Protein AF-A0A1H4FCH8-F1 (afdb_monomer_lite)

pLDDT: mean 90.97, std 12.58, range [40.72, 98.69]

Sequence (93 aa):
MALYRKIWGAHTGLRASMLQDLEKGRDTEINYINGLICQKGRERDVATPFNDKLVELVTEAQKRRGVNNSGYLSRFDALLKIHAPDLPGQVAW

Secondary structure (DSSP, 8-state):
-HHHHHHHGGGGGPPPHHHHHHHTTPPPSHHHHHHHHHHHHHTTT---HHHHHHHHHHHHHHHHTS---GGGGGGGHHHHHHHSTTSPTT---

Radius of gyration: 15.7 Å; chains: 1; bounding box: 34×37×33 Å

Organism: NCBI:txid83784

Structure (mmCIF, N/CA/C/O backbone):
data_AF-A0A1H4FCH8-F1
#
_entry.id   AF-A0A1H4FCH8-F1
#
loop_
_atom_site.group_PDB
_atom_site.id
_atom_site.type_symbol
_atom_site.label_atom_id
_atom_site.label_alt_id
_atom_site.label_comp_id
_atom_site.label_asym_id
_atom_site.label_entity_id
_atom_site.label_seq_id
_atom_site.pdbx_PDB_ins_code
_atom_site.Cartn_x
_atom_site.Cartn_y
_atom_site.Cartn_z
_atom_site.occupancy
_atom_site.B_iso_or_equiv
_atom_site.auth_seq_id
_atom_site.auth_comp_id
_atom_site.auth_asym_id
_atom_site.auth_atom_id
_atom_site.pdbx_PDB_model_num
ATOM 1 N N . MET A 1 1 ? 8.106 25.003 -9.948 1.00 72.19 1 MET A N 1
ATOM 2 C CA . MET A 1 1 ? 8.077 24.507 -8.548 1.00 72.19 1 MET A CA 1
ATOM 3 C C . MET A 1 1 ? 7.182 25.303 -7.594 1.00 72.19 1 MET A C 1
ATOM 5 O O . MET A 1 1 ? 6.515 24.676 -6.783 1.00 72.19 1 MET A O 1
ATOM 9 N N . ALA A 1 2 ? 7.095 26.640 -7.672 1.00 83.44 2 ALA A N 1
ATOM 10 C CA . ALA A 1 2 ? 6.235 27.427 -6.768 1.00 83.44 2 ALA A CA 1
ATOM 11 C C . ALA A 1 2 ? 4.736 27.055 -6.840 1.00 83.44 2 ALA A C 1
ATOM 13 O O . ALA A 1 2 ? 4.098 26.890 -5.806 1.00 83.44 2 ALA A O 1
ATOM 14 N N . LEU A 1 3 ? 4.198 26.842 -8.049 1.00 87.19 3 LEU A N 1
ATOM 15 C CA . LEU A 1 3 ? 2.809 26.406 -8.242 1.00 87.19 3 LEU A CA 1
ATOM 16 C C . LEU A 1 3 ? 2.542 25.008 -7.657 1.00 87.19 3 LEU A C 1
ATOM 18 O O . LEU A 1 3 ? 1.550 24.82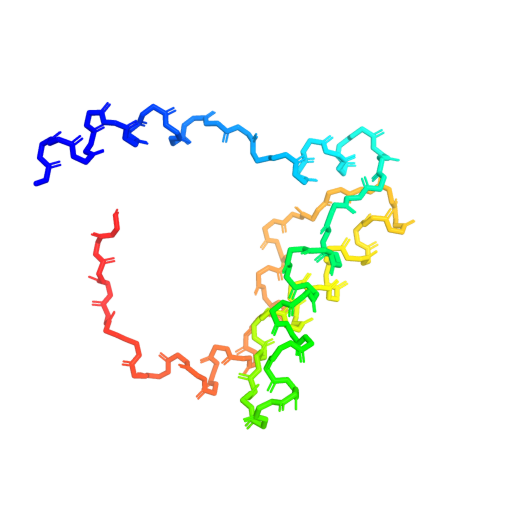1 -6.965 1.00 87.19 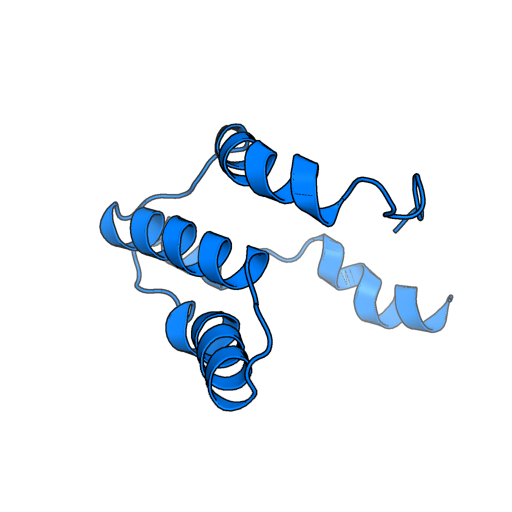3 LEU A O 1
ATOM 22 N N . TYR A 1 4 ? 3.455 24.053 -7.875 1.00 86.00 4 TYR A N 1
ATOM 23 C CA . TYR A 1 4 ? 3.356 22.700 -7.314 1.00 86.00 4 TYR A CA 1
ATOM 24 C C . TYR A 1 4 ? 3.288 22.740 -5.786 1.00 86.00 4 TYR A C 1
ATOM 26 O O . TYR A 1 4 ? 2.366 22.184 -5.207 1.00 86.00 4 TYR A O 1
ATOM 34 N N . ARG A 1 5 ? 4.197 23.477 -5.132 1.00 85.44 5 ARG A N 1
ATOM 35 C CA . ARG A 1 5 ? 4.165 23.647 -3.671 1.00 85.44 5 ARG A CA 1
ATOM 36 C C . ARG A 1 5 ? 2.901 24.353 -3.185 1.00 85.44 5 ARG A C 1
ATOM 38 O O . ARG A 1 5 ? 2.386 23.991 -2.138 1.00 85.44 5 ARG A O 1
ATOM 45 N N . LYS A 1 6 ? 2.375 25.324 -3.937 1.00 87.75 6 LYS A N 1
ATOM 46 C CA . LYS A 1 6 ? 1.119 26.003 -3.586 1.00 87.75 6 LYS A CA 1
ATOM 47 C C . LYS A 1 6 ? -0.083 25.052 -3.614 1.00 87.75 6 LYS A C 1
ATOM 49 O O . LYS A 1 6 ? -0.930 25.138 -2.737 1.00 87.75 6 LYS A O 1
ATOM 54 N N . ILE A 1 7 ? -0.155 24.165 -4.607 1.00 87.69 7 ILE A N 1
ATOM 55 C CA . ILE A 1 7 ? -1.279 23.229 -4.778 1.00 87.69 7 ILE A CA 1
ATOM 56 C C . ILE A 1 7 ? -1.120 22.007 -3.863 1.00 87.69 7 ILE A C 1
ATOM 58 O O . ILE A 1 7 ? -2.032 21.645 -3.125 1.00 87.69 7 ILE A O 1
ATOM 62 N N . TRP A 1 8 ? 0.057 21.384 -3.873 1.00 86.38 8 TRP A N 1
ATOM 63 C CA . TRP A 1 8 ? 0.310 20.110 -3.203 1.00 86.38 8 TRP A CA 1
ATOM 64 C C . TRP A 1 8 ? 0.915 20.249 -1.806 1.00 86.38 8 TRP A C 1
ATOM 66 O O . TRP A 1 8 ? 0.841 19.311 -1.024 1.00 86.38 8 TRP A O 1
ATOM 76 N N . GLY A 1 9 ? 1.452 21.413 -1.430 1.00 86.69 9 GLY A N 1
ATOM 77 C CA . GLY A 1 9 ? 2.104 21.607 -0.128 1.00 86.69 9 GLY A CA 1
ATOM 78 C C . GLY A 1 9 ? 1.171 21.382 1.063 1.00 86.69 9 GLY A C 1
ATOM 79 O O . GLY A 1 9 ? 1.584 20.799 2.062 1.00 86.69 9 GLY A O 1
ATOM 80 N N . ALA A 1 10 ? -0.109 21.738 0.927 1.00 83.94 10 ALA A N 1
ATOM 81 C CA . ALA A 1 10 ? -1.123 21.473 1.950 1.00 83.94 10 ALA A CA 1
ATOM 82 C C . ALA A 1 10 ? -1.371 19.969 2.181 1.00 83.94 10 ALA A C 1
ATOM 84 O O . ALA A 1 10 ? -1.841 19.581 3.247 1.00 83.94 10 ALA A O 1
ATOM 85 N N . HIS A 1 11 ? -1.019 19.112 1.215 1.00 85.88 11 HIS A N 1
ATOM 86 C CA . HIS A 1 11 ? -1.239 17.670 1.303 1.00 85.88 11 HIS A CA 1
ATOM 87 C C . HIS A 1 11 ? -0.209 16.964 2.195 1.00 85.88 11 HIS A C 1
ATOM 89 O O . HIS A 1 11 ? -0.440 15.832 2.607 1.00 85.88 11 HIS A O 1
ATOM 95 N N . THR A 1 12 ? 0.895 17.632 2.547 1.00 83.19 12 THR A N 1
ATOM 96 C CA . THR A 1 12 ? 1.946 17.068 3.414 1.00 83.19 12 THR A CA 1
ATOM 97 C C . THR A 1 12 ? 1.453 16.757 4.830 1.00 83.19 12 THR A C 1
ATOM 99 O O . THR A 1 12 ? 1.935 15.816 5.452 1.00 83.19 12 THR A O 1
ATOM 102 N N . GLY A 1 13 ? 0.469 17.512 5.328 1.00 84.81 13 GLY A N 1
ATOM 103 C CA . GLY A 1 13 ? -0.167 17.278 6.627 1.00 84.81 13 GLY A CA 1
ATOM 104 C C . GLY A 1 13 ? -1.388 16.357 6.577 1.00 84.81 13 GLY A C 1
ATOM 105 O O . GLY A 1 13 ? -1.992 16.102 7.619 1.00 84.81 13 GLY A O 1
ATOM 106 N N . LEU A 1 14 ? -1.796 15.879 5.395 1.00 88.62 14 LEU A N 1
ATOM 107 C CA . LEU A 1 14 ? -2.977 15.029 5.278 1.00 88.62 14 LEU A CA 1
ATOM 108 C C . LEU A 1 14 ? -2.684 13.616 5.772 1.00 88.62 14 LEU A C 1
ATOM 110 O O . LEU A 1 14 ? -1.655 13.011 5.477 1.00 88.62 14 LEU A O 1
ATOM 114 N N . ARG A 1 15 ? -3.658 13.053 6.483 1.00 90.44 15 ARG A N 1
ATOM 115 C CA . ARG A 1 15 ? -3.645 11.647 6.869 1.00 90.44 15 ARG A CA 1
ATOM 116 C C . ARG A 1 15 ? -4.229 10.817 5.730 1.00 90.44 15 ARG A C 1
ATOM 118 O O . ARG A 1 15 ? -5.389 11.014 5.376 1.00 90.44 15 ARG A O 1
ATOM 125 N N . ALA A 1 16 ? -3.453 9.896 5.165 1.00 91.81 16 ALA A N 1
ATOM 126 C CA . ALA A 1 16 ? -3.911 9.046 4.061 1.00 91.81 16 ALA A CA 1
ATOM 127 C C . ALA A 1 16 ? -5.177 8.247 4.434 1.00 91.81 16 ALA A C 1
ATOM 129 O O . ALA A 1 16 ? -5.293 7.775 5.565 1.00 91.81 16 ALA A O 1
ATOM 130 N N . SER A 1 17 ? -6.111 8.069 3.494 1.00 95.00 17 SER A N 1
ATOM 131 C CA . SER A 1 17 ? -7.407 7.409 3.742 1.00 95.00 17 SER A CA 1
ATOM 132 C C . SER A 1 17 ? -7.258 5.972 4.247 1.00 95.00 17 SER A C 1
ATOM 134 O O . SER A 1 17 ? -7.776 5.657 5.312 1.00 95.00 17 SER A O 1
ATOM 136 N N . MET A 1 18 ? -6.455 5.140 3.574 1.00 96.25 18 MET A N 1
ATOM 137 C CA . MET A 1 18 ? -6.227 3.751 4.005 1.00 96.25 18 MET A CA 1
ATOM 138 C C . MET A 1 18 ? -5.641 3.657 5.421 1.00 96.25 18 MET A C 1
ATOM 140 O O . MET A 1 18 ? -5.975 2.739 6.163 1.00 96.25 18 MET A O 1
ATOM 144 N N . LEU A 1 19 ? -4.797 4.613 5.834 1.00 95.94 19 LEU A N 1
ATOM 145 C CA . LEU A 1 19 ? -4.300 4.661 7.212 1.00 95.94 19 LEU A CA 1
ATOM 146 C C . LEU A 1 19 ? -5.448 4.920 8.197 1.00 95.94 19 LEU A C 1
ATOM 148 O O . LEU A 1 19 ? -5.545 4.228 9.206 1.00 95.94 19 LEU A O 1
ATOM 152 N N . GLN A 1 20 ? -6.337 5.865 7.884 1.00 97.25 20 GLN A N 1
ATOM 153 C CA . GLN A 1 20 ? -7.513 6.142 8.713 1.00 97.25 20 GLN A CA 1
ATOM 154 C C . GLN A 1 20 ? -8.464 4.942 8.799 1.00 97.25 20 GLN A C 1
ATOM 156 O O . GLN 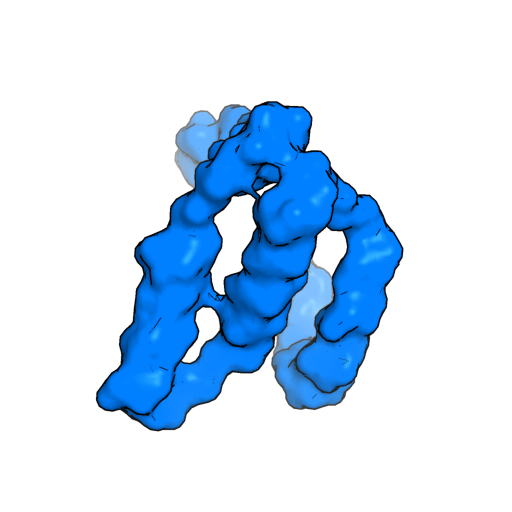A 1 20 ? -9.068 4.722 9.849 1.00 97.25 20 GLN A O 1
ATOM 161 N N . ASP A 1 21 ? -8.619 4.178 7.717 1.00 98.06 21 ASP A N 1
ATOM 162 C CA . ASP A 1 21 ? -9.439 2.964 7.714 1.00 98.06 21 ASP A CA 1
ATOM 163 C C . ASP A 1 21 ? -8.855 1.906 8.649 1.00 98.06 21 ASP A C 1
ATOM 165 O O . ASP A 1 21 ? -9.577 1.381 9.498 1.00 98.06 21 ASP A O 1
ATOM 169 N N . LEU A 1 22 ? -7.540 1.666 8.576 1.00 97.88 22 LEU A N 1
ATOM 170 C CA . LEU A 1 22 ? -6.851 0.742 9.479 1.00 97.88 22 LEU A CA 1
ATOM 171 C C . LEU A 1 22 ? -6.976 1.166 10.949 1.00 97.88 22 LEU A C 1
ATOM 173 O O . LEU A 1 22 ? -7.232 0.322 11.805 1.00 97.88 22 LEU A O 1
ATOM 177 N N . GLU A 1 23 ? -6.851 2.459 11.250 1.00 97.25 23 GLU A N 1
ATOM 178 C CA . GLU A 1 23 ? -7.040 2.988 12.611 1.00 97.25 23 GLU A CA 1
ATOM 179 C C . GLU A 1 23 ? -8.454 2.791 13.147 1.00 97.25 23 GLU A C 1
ATOM 181 O O . GLU A 1 23 ? -8.646 2.572 14.342 1.00 97.25 23 GLU A O 1
ATOM 186 N N . LYS A 1 24 ? -9.451 2.871 12.265 1.00 97.62 24 LYS A N 1
ATOM 187 C CA . LYS A 1 24 ? -10.863 2.663 12.602 1.00 97.62 24 LYS A CA 1
ATOM 188 C C . LYS A 1 24 ? -11.270 1.188 12.526 1.00 97.62 24 LYS A C 1
ATOM 190 O O . LYS A 1 24 ? -12.449 0.892 12.712 1.00 97.62 24 LYS A O 1
ATOM 195 N N . GLY A 1 25 ? -10.340 0.276 12.221 1.00 97.19 25 GLY A N 1
ATOM 196 C CA . GLY A 1 25 ? -10.616 -1.153 12.057 1.00 97.19 25 GLY A CA 1
ATOM 197 C C . GLY A 1 25 ? -11.538 -1.476 10.875 1.00 97.19 25 GLY A C 1
ATOM 198 O O . GLY A 1 25 ? -12.289 -2.450 10.930 1.00 97.19 25 GLY A O 1
ATOM 199 N N . ARG A 1 26 ? -11.525 -0.654 9.824 1.00 98.06 26 ARG A N 1
ATOM 200 C CA . ARG A 1 26 ? -12.328 -0.837 8.609 1.00 98.06 26 ARG A CA 1
ATOM 201 C C . ARG A 1 26 ? -11.529 -1.5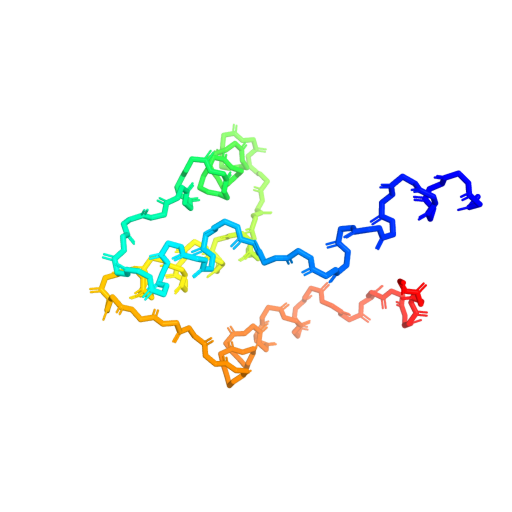59 7.531 1.00 98.06 26 ARG A C 1
ATOM 203 O O . ARG A 1 26 ? -10.302 -1.641 7.585 1.00 98.06 26 ARG A O 1
ATOM 210 N N . ASP A 1 27 ? -12.246 -2.084 6.548 1.00 98.06 27 ASP A N 1
ATOM 211 C CA . ASP A 1 27 ? -11.614 -2.553 5.322 1.00 98.06 27 ASP A CA 1
ATOM 212 C C . ASP A 1 27 ? -11.128 -1.362 4.486 1.00 98.06 27 ASP A C 1
ATOM 214 O O . ASP A 1 27 ? -11.756 -0.305 4.474 1.00 98.06 27 ASP A O 1
ATOM 218 N N . THR A 1 28 ? -9.990 -1.544 3.818 1.00 98.44 28 THR A N 1
ATOM 219 C CA . THR A 1 28 ? -9.323 -0.545 2.977 1.00 98.44 28 THR A CA 1
ATOM 220 C C . THR A 1 28 ? -9.595 -0.812 1.497 1.00 98.44 28 THR A C 1
ATOM 222 O O . THR A 1 28 ? -10.001 -1.906 1.101 1.00 98.44 28 THR A O 1
ATOM 225 N N . GLU A 1 29 ? -9.267 0.156 0.646 1.00 98.12 29 GLU A N 1
ATOM 226 C CA . GLU A 1 29 ? -9.358 0.027 -0.814 1.00 98.12 29 GLU A CA 1
ATOM 227 C C . GLU A 1 29 ? -8.103 -0.604 -1.456 1.00 98.12 29 GLU A C 1
ATOM 229 O O . GLU A 1 29 ? -7.923 -0.521 -2.672 1.00 98.12 29 GLU A O 1
ATOM 234 N N . ILE A 1 30 ? -7.225 -1.260 -0.680 1.00 98.25 30 ILE A N 1
ATOM 235 C CA . ILE A 1 30 ? -5.910 -1.742 -1.150 1.00 98.25 30 ILE A CA 1
ATOM 236 C C . ILE A 1 30 ? -5.978 -2.581 -2.435 1.00 98.25 30 ILE A C 1
ATOM 238 O O . ILE A 1 30 ? -5.146 -2.420 -3.330 1.00 98.25 30 ILE A O 1
ATOM 242 N N . ASN A 1 31 ? -6.990 -3.442 -2.564 1.00 98.06 31 ASN A N 1
ATOM 243 C CA . ASN A 1 31 ? -7.156 -4.309 -3.732 1.00 98.06 31 ASN A CA 1
ATOM 244 C C . ASN A 1 31 ? -7.659 -3.558 -4.972 1.00 98.06 31 ASN A C 1
ATOM 246 O O . ASN A 1 31 ? -7.392 -3.988 -6.090 1.00 98.06 31 ASN A O 1
ATOM 250 N N . TYR A 1 32 ? -8.349 -2.434 -4.784 1.00 97.75 32 TYR A N 1
ATOM 251 C CA . TYR A 1 32 ? -8.880 -1.612 -5.872 1.00 97.75 32 TYR A CA 1
ATOM 252 C C . TYR A 1 32 ? -7.875 -0.567 -6.362 1.00 97.75 32 TYR A C 1
ATOM 254 O O . TYR A 1 32 ? -7.959 -0.135 -7.508 1.00 97.75 32 TYR A O 1
ATOM 262 N N . ILE A 1 33 ? -6.903 -0.195 -5.523 1.00 97.62 33 ILE A N 1
ATOM 263 C CA . ILE A 1 33 ? -5.832 0.741 -5.878 1.00 97.62 33 ILE A CA 1
ATOM 264 C C . ILE A 1 33 ? -4.577 -0.039 -6.287 1.00 97.62 33 ILE A C 1
ATOM 266 O O . ILE A 1 33 ? -4.317 -0.235 -7.474 1.00 97.62 33 ILE A O 1
ATOM 270 N N . ASN A 1 34 ? -3.799 -0.537 -5.323 1.00 98.50 34 ASN A N 1
ATOM 271 C CA . ASN A 1 34 ? -2.543 -1.232 -5.607 1.00 98.50 34 ASN A CA 1
ATOM 272 C C . ASN A 1 34 ? -2.788 -2.623 -6.205 1.00 98.50 34 ASN A C 1
ATOM 274 O O . ASN A 1 34 ? -2.074 -3.024 -7.121 1.00 98.50 34 ASN A O 1
ATOM 278 N N . GLY A 1 35 ? -3.830 -3.328 -5.756 1.00 98.56 35 GLY A N 1
ATOM 279 C CA . GLY A 1 35 ? -4.204 -4.625 -6.326 1.00 98.56 35 GLY A CA 1
ATOM 280 C C . GLY A 1 35 ? -4.563 -4.543 -7.812 1.00 98.56 35 GLY A C 1
ATOM 281 O O . GLY A 1 35 ? -4.176 -5.427 -8.580 1.00 98.56 35 GLY A O 1
ATOM 282 N N . LEU A 1 36 ? -5.199 -3.447 -8.245 1.00 98.56 36 LEU A N 1
ATOM 283 C CA . LEU A 1 36 ? -5.471 -3.187 -9.659 1.00 98.56 36 LEU A CA 1
ATOM 284 C C . LEU A 1 36 ? -4.174 -2.978 -10.451 1.00 98.56 36 LEU A C 1
ATOM 286 O O . LEU A 1 36 ? -4.047 -3.513 -11.551 1.00 98.56 36 LEU A O 1
ATOM 290 N N . ILE A 1 37 ? -3.187 -2.265 -9.895 1.00 98.50 37 ILE A N 1
ATOM 291 C CA . ILE A 1 37 ? -1.863 -2.114 -10.524 1.00 98.50 37 ILE A CA 1
ATOM 292 C C . ILE A 1 37 ? -1.207 -3.485 -10.708 1.00 98.50 37 ILE A C 1
ATOM 294 O O . ILE A 1 37 ? -0.768 -3.804 -11.813 1.00 98.50 37 ILE A O 1
ATOM 298 N N . CYS A 1 38 ? -1.198 -4.320 -9.666 1.00 98.69 38 CYS A N 1
ATOM 299 C CA . CYS A 1 38 ? -0.654 -5.676 -9.736 1.00 98.69 38 CYS A CA 1
ATOM 300 C C . CYS A 1 38 ? -1.357 -6.524 -10.803 1.00 98.69 38 CYS A C 1
ATOM 302 O O . CYS A 1 38 ? -0.715 -7.240 -11.572 1.00 98.69 38 CYS A O 1
ATOM 304 N N . GLN A 1 39 ? -2.688 -6.435 -10.881 1.00 98.62 39 GLN A N 1
ATOM 305 C CA . GLN A 1 39 ? -3.464 -7.118 -11.912 1.00 98.62 39 GLN A CA 1
ATOM 306 C C . GLN A 1 39 ? -3.072 -6.642 -13.314 1.00 98.62 39 GLN A C 1
ATOM 308 O O . GLN A 1 39 ? -2.790 -7.470 -14.179 1.00 98.62 39 GLN A O 1
ATOM 313 N N . LYS A 1 40 ? -3.021 -5.325 -13.542 1.00 98.62 40 LYS A N 1
ATOM 314 C CA . LYS A 1 40 ? -2.657 -4.755 -14.847 1.00 98.62 40 LYS A CA 1
ATOM 315 C C . LYS A 1 40 ? -1.216 -5.045 -15.249 1.00 98.62 40 LYS A C 1
ATOM 317 O O . LYS A 1 40 ? -0.968 -5.192 -16.445 1.00 98.62 40 LYS A O 1
ATOM 322 N N . GLY A 1 41 ? -0.309 -5.154 -14.279 1.00 98.50 41 GLY A N 1
ATOM 323 C CA . GLY A 1 41 ? 1.060 -5.617 -14.486 1.00 98.50 41 GLY A CA 1
ATOM 324 C C . GLY A 1 41 ? 1.091 -7.052 -15.003 1.00 98.50 41 GLY A C 1
ATOM 325 O O . GLY A 1 41 ? 1.630 -7.297 -16.078 1.00 98.50 41 GLY A O 1
ATOM 326 N N . ARG A 1 42 ? 0.407 -7.978 -14.314 1.00 98.44 42 ARG A N 1
ATOM 327 C CA . ARG A 1 42 ? 0.291 -9.383 -14.752 1.00 98.44 42 ARG A CA 1
ATOM 328 C C . ARG A 1 42 ? -0.332 -9.534 -16.140 1.00 98.44 42 ARG A C 1
ATOM 330 O O . ARG A 1 42 ? 0.164 -10.323 -16.926 1.00 98.44 42 ARG A O 1
ATOM 337 N N . GLU A 1 43 ? -1.372 -8.762 -16.466 1.00 98.50 43 GLU A N 1
ATOM 338 C CA . GLU A 1 43 ? -1.988 -8.757 -17.810 1.00 98.50 43 GLU A CA 1
ATOM 339 C C . GLU A 1 43 ? -1.015 -8.352 -18.936 1.00 98.50 43 GLU A C 1
ATOM 341 O O . GLU A 1 43 ? -1.315 -8.569 -20.107 1.00 98.50 43 GLU A O 1
ATOM 346 N N . ARG A 1 44 ? 0.102 -7.698 -18.600 1.00 98.31 44 ARG A N 1
ATOM 347 C CA . ARG A 1 44 ? 1.082 -7.141 -19.546 1.00 98.31 44 ARG A CA 1
ATOM 348 C C . ARG A 1 44 ? 2.485 -7.716 -19.358 1.00 98.31 44 ARG A C 1
ATOM 350 O O . ARG A 1 44 ? 3.429 -7.144 -19.891 1.00 98.31 44 ARG A O 1
ATOM 357 N N . ASP A 1 45 ? 2.628 -8.774 -18.562 1.00 98.12 45 ASP A N 1
ATOM 358 C CA . ASP A 1 45 ? 3.923 -9.356 -18.188 1.00 98.12 45 ASP A CA 1
ATOM 359 C C . ASP A 1 45 ? 4.911 -8.338 -17.573 1.00 98.12 45 ASP A C 1
ATOM 361 O O . ASP A 1 45 ? 6.130 -8.460 -17.690 1.00 98.12 45 ASP A O 1
ATOM 365 N N . VAL A 1 46 ? 4.387 -7.323 -16.873 1.00 98.00 46 VAL A N 1
ATOM 366 C CA . VAL A 1 46 ? 5.176 -6.329 -16.131 1.00 98.00 46 VAL A CA 1
ATOM 367 C C . VAL A 1 46 ? 5.129 -6.657 -14.641 1.00 98.00 46 VAL A C 1
ATOM 369 O O . VAL A 1 46 ? 4.077 -6.570 -14.005 1.00 98.00 46 VAL A O 1
ATOM 372 N N . ALA A 1 47 ? 6.282 -6.999 -14.063 1.00 96.25 47 ALA A N 1
ATOM 373 C CA . ALA A 1 47 ? 6.400 -7.273 -12.635 1.00 96.25 47 ALA A CA 1
ATOM 374 C C . ALA A 1 47 ? 6.181 -6.004 -11.789 1.00 96.25 47 ALA A C 1
ATOM 376 O O . ALA A 1 47 ? 6.731 -4.941 -12.080 1.00 96.25 47 ALA A O 1
ATOM 377 N N . THR A 1 48 ? 5.424 -6.130 -10.696 1.00 97.44 48 THR A N 1
ATOM 378 C CA . THR A 1 48 ? 5.072 -5.020 -9.792 1.00 97.44 48 THR A CA 1
ATOM 379 C C . THR A 1 48 ? 5.495 -5.271 -8.338 1.00 97.44 48 THR A C 1
ATOM 381 O O . THR A 1 48 ? 4.704 -5.031 -7.423 1.00 97.44 48 THR A O 1
ATOM 384 N N . PRO A 1 49 ? 6.742 -5.702 -8.075 1.00 96.69 49 PRO A N 1
ATOM 385 C CA . PRO A 1 49 ? 7.127 -6.337 -6.811 1.00 96.69 49 PRO A CA 1
ATOM 386 C C . PRO A 1 49 ? 6.858 -5.481 -5.563 1.00 96.69 49 PRO A C 1
ATOM 388 O O . PRO A 1 49 ? 6.465 -6.000 -4.521 1.00 96.69 49 PRO A O 1
ATOM 391 N N . PHE A 1 50 ? 7.009 -4.158 -5.661 1.00 97.06 50 PHE A N 1
ATOM 392 C CA . PHE A 1 50 ? 6.696 -3.249 -4.556 1.00 97.06 50 PHE A CA 1
ATOM 393 C C . PHE A 1 50 ? 5.192 -3.117 -4.295 1.00 97.06 50 PHE A C 1
ATOM 395 O O . PHE A 1 50 ? 4.785 -3.094 -3.136 1.00 97.06 50 PHE A O 1
ATOM 402 N N . ASN A 1 51 ? 4.360 -3.060 -5.341 1.00 98.12 51 ASN A N 1
ATOM 403 C CA . ASN A 1 51 ? 2.906 -3.047 -5.166 1.00 98.12 51 ASN A CA 1
ATOM 404 C C . ASN A 1 51 ? 2.411 -4.392 -4.635 1.00 98.12 51 ASN A C 1
ATOM 406 O O . ASN A 1 51 ? 1.583 -4.399 -3.730 1.00 98.12 51 ASN A O 1
ATOM 410 N N . ASP A 1 52 ? 2.966 -5.506 -5.117 1.00 98.44 52 ASP A N 1
ATOM 411 C CA . ASP A 1 52 ? 2.636 -6.839 -4.603 1.00 98.44 52 ASP A CA 1
ATOM 412 C C . ASP A 1 52 ? 2.938 -6.926 -3.100 1.00 98.44 52 ASP A C 1
ATOM 414 O O . ASP A 1 52 ? 2.094 -7.359 -2.310 1.00 98.44 52 ASP A O 1
ATOM 418 N N . LYS A 1 53 ? 4.098 -6.402 -2.677 1.00 98.19 53 LYS A N 1
ATOM 419 C CA . LYS A 1 53 ? 4.460 -6.337 -1.260 1.00 98.19 53 LYS A CA 1
ATOM 420 C C . LYS A 1 53 ? 3.558 -5.402 -0.453 1.00 98.19 53 LYS A C 1
ATOM 422 O O . LYS A 1 53 ? 3.184 -5.736 0.667 1.00 98.19 53 LYS A O 1
ATOM 427 N N . LEU A 1 54 ? 3.179 -4.246 -0.996 1.00 97.44 54 LEU A N 1
ATOM 428 C CA . LEU A 1 54 ? 2.240 -3.336 -0.331 1.00 97.44 54 LEU A CA 1
ATOM 429 C C . LEU A 1 54 ? 0.868 -3.985 -0.125 1.00 97.44 54 LEU A C 1
ATOM 431 O O . LEU A 1 54 ? 0.316 -3.898 0.972 1.00 97.44 54 LEU A O 1
ATOM 435 N N . VAL A 1 55 ? 0.344 -4.662 -1.151 1.00 98.56 55 VAL A N 1
ATOM 436 C CA . VAL A 1 55 ? -0.933 -5.382 -1.075 1.00 98.56 55 VAL A CA 1
ATOM 437 C C . VAL A 1 55 ? -0.881 -6.453 0.012 1.00 98.56 55 VAL A C 1
ATOM 439 O O . VAL A 1 55 ? -1.802 -6.517 0.826 1.00 98.56 55 VAL A O 1
ATOM 442 N N . GLU A 1 56 ? 0.203 -7.232 0.088 1.00 98.56 56 GLU A N 1
ATOM 443 C CA . GLU A 1 56 ? 0.434 -8.206 1.166 1.00 98.56 56 GLU A CA 1
ATOM 444 C C . GLU A 1 56 ? 0.346 -7.536 2.551 1.00 98.56 56 GLU A C 1
ATOM 446 O O . GLU A 1 56 ? -0.509 -7.896 3.364 1.00 98.56 56 GLU A O 1
ATOM 451 N N . LEU A 1 57 ? 1.177 -6.519 2.804 1.00 98.25 57 LEU A N 1
ATOM 452 C CA . LEU A 1 57 ? 1.320 -5.907 4.132 1.00 98.25 57 LEU A CA 1
ATOM 453 C C . LEU A 1 57 ? 0.071 -5.161 4.609 1.00 98.25 57 LEU A C 1
ATOM 455 O O . LEU A 1 57 ? -0.248 -5.179 5.801 1.00 98.25 57 LEU A O 1
ATOM 459 N N . VAL A 1 58 ? -0.628 -4.472 3.706 1.00 98.00 58 VAL A N 1
ATOM 460 C CA . VAL A 1 58 ? -1.853 -3.741 4.058 1.00 98.00 58 VAL A CA 1
ATOM 461 C C . VAL A 1 58 ? -3.020 -4.712 4.235 1.00 98.00 58 VAL A C 1
ATOM 463 O O . VAL A 1 58 ? -3.830 -4.523 5.140 1.00 98.00 58 VAL A O 1
ATOM 466 N N . THR A 1 59 ? -3.072 -5.804 3.466 1.00 98.44 59 THR A N 1
ATOM 467 C CA . THR A 1 59 ? -4.063 -6.870 3.683 1.00 98.44 59 THR A CA 1
ATOM 468 C C . THR A 1 59 ? -3.860 -7.559 5.037 1.00 98.44 59 THR A C 1
ATOM 470 O O . THR A 1 59 ? -4.835 -7.820 5.745 1.00 98.44 59 THR A O 1
ATOM 473 N N . GLU A 1 60 ? -2.613 -7.834 5.436 1.00 98.19 60 GLU A N 1
ATOM 474 C CA . GLU A 1 60 ? -2.281 -8.343 6.778 1.00 98.19 60 GLU A CA 1
ATOM 475 C C . GLU A 1 60 ? -2.743 -7.376 7.881 1.00 98.19 60 GLU A C 1
ATOM 477 O O . GLU A 1 60 ? -3.410 -7.787 8.835 1.00 98.19 60 GLU A O 1
ATOM 482 N N . ALA A 1 61 ? -2.436 -6.084 7.731 1.00 98.06 61 ALA A N 1
ATOM 483 C CA . ALA A 1 61 ? -2.836 -5.030 8.663 1.00 98.06 61 ALA A CA 1
ATOM 484 C C . ALA A 1 61 ? -4.365 -4.929 8.797 1.00 98.06 61 ALA A C 1
ATOM 486 O O . ALA A 1 61 ? -4.901 -4.911 9.909 1.00 98.06 61 ALA A O 1
ATOM 487 N N . GLN A 1 62 ? -5.072 -4.957 7.664 1.00 98.00 62 GLN A N 1
ATOM 488 C CA . GLN A 1 62 ? -6.530 -4.948 7.606 1.00 98.00 62 GLN A CA 1
ATOM 489 C C . GLN A 1 62 ? -7.125 -6.155 8.338 1.00 98.00 62 GLN A C 1
ATOM 491 O O . GLN A 1 62 ? -8.013 -5.971 9.171 1.00 98.00 62 GLN A O 1
ATOM 496 N N . LYS A 1 63 ? -6.617 -7.371 8.090 1.00 98.00 63 LYS A N 1
ATOM 497 C CA . LYS A 1 63 ? -7.062 -8.601 8.775 1.00 98.00 63 LYS A CA 1
ATOM 498 C C . LYS A 1 63 ? -6.837 -8.537 10.285 1.00 98.00 63 LYS A C 1
ATOM 500 O O . LYS A 1 63 ? -7.698 -8.964 11.048 1.00 98.00 63 LYS A O 1
ATOM 505 N N . ARG A 1 64 ? -5.704 -7.974 10.713 1.00 97.56 64 ARG A N 1
ATOM 506 C CA . ARG A 1 64 ? -5.368 -7.767 12.131 1.00 97.56 64 ARG A CA 1
ATOM 507 C C . ARG A 1 64 ? -6.146 -6.611 12.771 1.00 97.56 64 ARG A C 1
ATOM 509 O O . ARG A 1 64 ? -6.078 -6.458 13.987 1.00 97.56 64 ARG A O 1
ATOM 516 N N . ARG A 1 65 ? -6.870 -5.807 11.979 1.00 97.44 65 ARG A N 1
ATOM 517 C CA . ARG A 1 65 ? -7.564 -4.588 12.424 1.00 97.44 65 ARG A CA 1
ATOM 518 C C . ARG A 1 65 ? -6.609 -3.639 13.156 1.00 97.44 65 ARG A C 1
ATOM 520 O O . ARG A 1 65 ? -6.904 -3.157 14.245 1.00 97.44 65 ARG A O 1
ATOM 527 N N . GLY A 1 66 ? -5.430 -3.415 12.573 1.00 95.69 66 GLY A N 1
ATOM 528 C CA . GLY A 1 66 ? -4.401 -2.594 13.200 1.00 95.69 66 GLY A CA 1
ATOM 529 C C . GLY A 1 66 ? -3.418 -1.980 12.216 1.00 95.69 66 GLY A C 1
ATOM 530 O O . GLY A 1 66 ? -3.273 -2.425 11.084 1.00 95.69 66 GLY A O 1
ATOM 531 N N . VAL A 1 67 ? -2.715 -0.951 12.680 1.00 96.81 67 VAL A N 1
ATOM 532 C CA . VAL A 1 67 ? -1.751 -0.186 11.882 1.00 96.81 67 VAL A CA 1
ATOM 533 C C . VAL A 1 67 ? -0.363 -0.833 11.951 1.00 96.81 67 VAL A C 1
ATOM 535 O O . VAL A 1 67 ? 0.004 -1.463 12.951 1.00 96.81 67 VAL A O 1
ATOM 538 N N . ASN A 1 68 ? 0.409 -0.705 10.872 1.00 94.81 68 ASN A N 1
ATOM 539 C CA . ASN A 1 68 ? 1.815 -1.105 10.829 1.00 94.81 68 ASN A CA 1
ATOM 54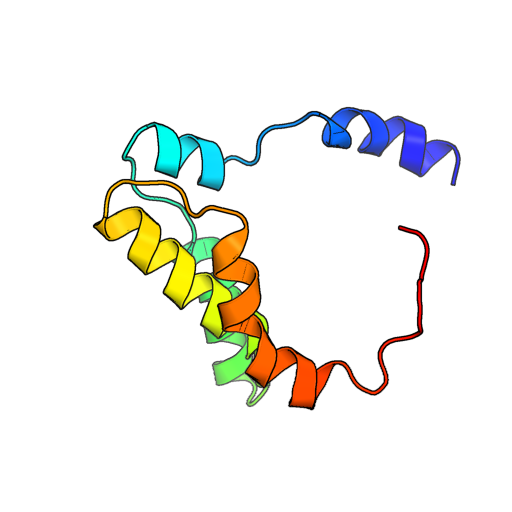0 C C . ASN A 1 68 ? 2.698 0.032 11.359 1.00 94.81 68 ASN A C 1
ATOM 542 O O . ASN A 1 68 ? 2.455 1.201 11.073 1.00 94.81 68 ASN A O 1
ATOM 546 N N . ASN A 1 69 ? 3.732 -0.306 12.125 1.00 94.62 69 ASN A N 1
ATOM 547 C CA . ASN A 1 69 ? 4.719 0.666 12.597 1.00 94.62 69 ASN A CA 1
ATOM 548 C C . ASN A 1 69 ? 5.923 0.742 11.642 1.00 94.62 69 ASN A C 1
ATOM 550 O O . ASN A 1 69 ? 6.013 -0.002 10.664 1.00 94.62 69 ASN A O 1
ATOM 554 N N . SER A 1 70 ? 6.874 1.623 11.950 1.00 91.94 70 SER A N 1
ATOM 555 C CA . SER A 1 70 ? 8.093 1.827 11.156 1.00 91.94 70 SER A CA 1
ATOM 556 C C . SER A 1 70 ? 8.946 0.566 10.973 1.00 91.94 70 SER A C 1
ATOM 558 O O . SER A 1 70 ? 9.653 0.460 9.975 1.00 91.94 70 SER A O 1
ATOM 560 N N . GLY A 1 71 ? 8.851 -0.423 11.868 1.00 95.44 71 GLY A N 1
ATOM 561 C CA . GLY A 1 71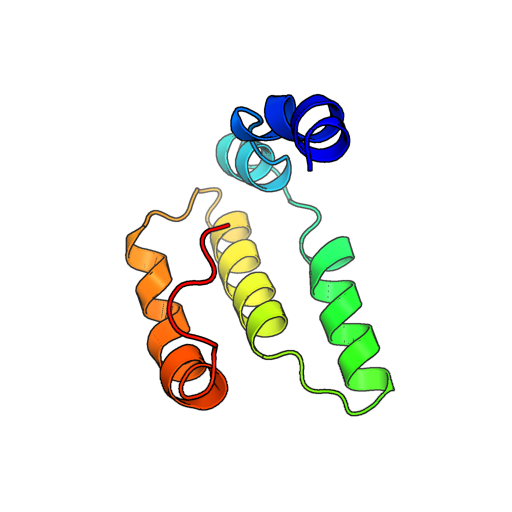 ? 9.592 -1.682 11.757 1.00 95.44 71 GLY A CA 1
ATOM 562 C C . GLY A 1 71 ? 9.238 -2.496 10.509 1.00 95.44 71 GLY A C 1
ATOM 563 O O . GLY A 1 71 ? 10.080 -3.235 10.002 1.00 95.44 71 GLY A O 1
ATOM 564 N N . TYR A 1 72 ? 8.037 -2.314 9.950 1.00 95.44 72 TYR A N 1
ATOM 565 C CA . TYR A 1 72 ? 7.605 -3.007 8.731 1.00 95.44 72 TYR A CA 1
ATOM 566 C C . TYR A 1 72 ? 8.385 -2.587 7.482 1.00 95.44 72 TYR A C 1
ATOM 568 O O . TYR A 1 72 ? 8.366 -3.321 6.495 1.00 95.44 72 TYR A O 1
ATOM 576 N N . LEU A 1 73 ? 9.103 -1.459 7.519 1.00 93.88 73 LEU A N 1
ATOM 577 C CA . LEU A 1 73 ? 9.968 -1.038 6.414 1.00 93.88 73 LEU A CA 1
ATOM 578 C C . LEU A 1 73 ? 11.042 -2.086 6.100 1.00 93.88 73 LEU A C 1
ATOM 580 O O . LEU A 1 73 ? 11.301 -2.340 4.929 1.00 93.88 73 LEU A O 1
ATOM 584 N N . SER A 1 74 ? 11.561 -2.783 7.118 1.00 96.19 74 SER A N 1
ATOM 585 C CA . SER A 1 74 ? 12.524 -3.884 6.934 1.00 96.19 74 SER A CA 1
ATOM 586 C C . SER A 1 74 ? 11.987 -5.028 6.061 1.00 96.19 74 SER A C 1
ATOM 588 O O . SER A 1 74 ? 12.739 -5.754 5.414 1.00 96.19 74 SER A O 1
ATOM 590 N N . ARG A 1 75 ? 10.657 -5.181 5.944 1.00 97.12 75 ARG A N 1
ATOM 591 C CA . ARG A 1 75 ? 10.055 -6.196 5.062 1.00 97.12 75 ARG A CA 1
ATOM 592 C C . ARG A 1 75 ? 10.249 -5.890 3.572 1.00 97.12 75 ARG A C 1
ATOM 594 O O . ARG A 1 75 ? 9.932 -6.750 2.749 1.00 97.12 75 ARG A O 1
ATOM 601 N N . PHE A 1 76 ? 10.769 -4.713 3.225 1.00 96.06 76 PHE A N 1
ATOM 602 C CA . PHE A 1 76 ? 11.159 -4.346 1.864 1.00 96.06 76 PHE A CA 1
ATOM 603 C C . PHE A 1 76 ? 12.651 -4.553 1.580 1.00 96.06 76 PHE A C 1
ATOM 605 O O . PHE A 1 76 ? 13.044 -4.422 0.424 1.00 96.06 76 PHE A O 1
ATOM 612 N N . ASP A 1 77 ? 13.476 -4.929 2.563 1.00 94.75 77 ASP A N 1
ATOM 613 C CA . ASP A 1 77 ? 14.940 -4.991 2.412 1.00 94.75 77 ASP A CA 1
ATOM 614 C C . ASP A 1 77 ? 15.383 -5.889 1.249 1.00 94.75 77 ASP A C 1
ATOM 616 O O . ASP A 1 77 ? 16.256 -5.520 0.464 1.00 94.75 77 ASP A O 1
ATOM 620 N N . ALA A 1 78 ? 14.735 -7.045 1.076 1.00 94.44 78 ALA A N 1
ATOM 621 C CA . ALA A 1 78 ? 15.019 -7.948 -0.038 1.00 94.44 78 ALA A CA 1
ATOM 622 C C . ALA A 1 78 ? 14.710 -7.310 -1.404 1.00 94.44 78 ALA A C 1
ATOM 624 O O . ALA A 1 78 ? 15.486 -7.468 -2.343 1.00 94.44 78 ALA A O 1
ATOM 625 N N . LEU A 1 79 ? 13.609 -6.557 -1.509 1.00 94.06 79 LEU A N 1
ATOM 626 C CA . LEU A 1 79 ? 13.238 -5.854 -2.740 1.00 94.06 79 LEU A CA 1
ATOM 627 C C . LEU A 1 79 ? 14.176 -4.683 -3.016 1.00 94.06 79 LEU A C 1
ATOM 629 O O . LEU A 1 79 ? 14.602 -4.497 -4.153 1.00 94.06 79 LEU A O 1
ATOM 633 N N . LEU A 1 80 ? 14.533 -3.920 -1.982 1.00 92.88 80 LEU A N 1
ATOM 634 C CA . LEU A 1 80 ? 15.483 -2.815 -2.092 1.00 92.88 80 LEU A CA 1
ATOM 635 C C . LEU A 1 80 ? 16.856 -3.320 -2.542 1.00 92.88 80 LEU A C 1
ATOM 637 O O . LEU A 1 80 ? 17.440 -2.753 -3.458 1.00 92.88 80 LEU A O 1
ATOM 641 N N . LYS A 1 81 ? 17.339 -4.437 -1.993 1.00 92.31 81 LYS A N 1
ATOM 642 C CA . LYS A 1 81 ? 18.612 -5.038 -2.414 1.00 92.31 81 LYS A CA 1
ATOM 643 C C . LYS A 1 81 ? 18.653 -5.373 -3.912 1.00 92.31 81 LYS A C 1
ATOM 645 O O . LYS A 1 81 ? 19.718 -5.295 -4.512 1.00 92.31 81 LYS A O 1
ATOM 650 N N . ILE A 1 82 ? 17.521 -5.760 -4.500 1.00 91.81 82 ILE A N 1
ATOM 651 C CA . ILE A 1 82 ? 17.430 -6.166 -5.910 1.00 91.81 82 ILE A CA 1
ATOM 652 C C . ILE A 1 82 ? 17.183 -4.961 -6.827 1.00 91.81 82 ILE A C 1
ATOM 654 O O . ILE A 1 82 ? 17.781 -4.872 -7.893 1.00 91.81 82 ILE A O 1
ATOM 658 N N . HIS A 1 83 ? 16.294 -4.048 -6.431 1.00 88.38 83 HIS A N 1
ATOM 659 C CA . HIS A 1 83 ? 15.731 -3.031 -7.329 1.00 88.38 83 HIS A CA 1
ATOM 660 C C . HIS A 1 83 ? 16.164 -1.593 -7.024 1.00 88.38 83 HIS A C 1
ATOM 662 O O . HIS A 1 83 ? 15.939 -0.712 -7.849 1.00 88.38 83 HIS A O 1
ATOM 668 N N . ALA A 1 84 ? 16.750 -1.335 -5.853 1.00 80.69 84 ALA A N 1
ATOM 669 C CA . ALA A 1 84 ? 17.273 -0.027 -5.473 1.00 80.69 84 ALA A CA 1
ATOM 670 C C . ALA A 1 84 ? 18.784 0.240 -5.702 1.00 80.69 84 ALA A C 1
ATOM 672 O O . ALA A 1 84 ? 19.161 1.381 -5.437 1.00 80.69 84 ALA A O 1
ATOM 673 N N . PRO A 1 85 ? 19.657 -0.688 -6.175 1.00 77.00 85 PRO A N 1
ATOM 674 C CA . PRO A 1 85 ? 21.089 -0.387 -6.338 1.00 77.00 85 PRO A CA 1
ATOM 675 C C . PRO A 1 85 ? 21.383 0.837 -7.213 1.00 77.00 85 PRO A C 1
ATOM 677 O O . PRO A 1 85 ? 22.311 1.586 -6.922 1.00 77.00 85 PRO A O 1
ATOM 680 N N . ASP A 1 86 ? 20.558 1.054 -8.241 1.00 66.62 86 ASP A N 1
ATOM 681 C CA . ASP A 1 86 ? 20.740 2.111 -9.240 1.00 66.62 86 ASP A CA 1
ATOM 682 C C . ASP A 1 86 ? 19.786 3.301 -9.042 1.00 66.62 86 ASP A C 1
ATOM 684 O O . ASP A 1 86 ? 19.708 4.187 -9.897 1.00 66.62 86 ASP A O 1
ATOM 688 N N . LEU A 1 87 ? 19.026 3.341 -7.935 1.00 66.94 87 LEU A N 1
ATOM 689 C CA . LEU A 1 87 ? 18.202 4.513 -7.651 1.00 66.94 87 LEU A CA 1
ATOM 690 C C . LEU A 1 87 ? 19.128 5.713 -7.420 1.00 66.94 87 LEU A C 1
ATOM 692 O O . LEU A 1 87 ? 20.047 5.616 -6.603 1.00 66.94 87 LEU A O 1
ATOM 696 N N . PRO A 1 88 ? 18.902 6.848 -8.108 1.00 61.44 88 PRO A N 1
ATOM 697 C CA . PRO A 1 88 ? 19.741 8.021 -7.937 1.00 61.44 88 PRO A CA 1
ATOM 698 C C . PRO A 1 88 ? 19.755 8.412 -6.459 1.00 61.44 88 PRO A C 1
ATOM 700 O O . PRO A 1 88 ? 18.711 8.694 -5.864 1.00 61.44 88 PRO A O 1
ATOM 703 N N . GLY A 1 89 ? 20.950 8.373 -5.863 1.00 58.09 89 GLY A N 1
ATOM 704 C CA . GLY A 1 89 ? 21.165 8.744 -4.473 1.00 58.09 89 GLY A CA 1
ATOM 705 C C . GLY A 1 89 ? 20.579 10.127 -4.209 1.00 58.09 89 GLY A C 1
ATOM 706 O O . GLY A 1 89 ? 20.944 11.090 -4.876 1.00 58.09 89 GLY A O 1
ATOM 707 N N . GLN A 1 90 ? 19.645 10.189 -3.257 1.00 51.97 90 GLN A N 1
ATOM 708 C CA . GLN A 1 90 ? 18.998 11.407 -2.764 1.00 51.97 90 GLN A CA 1
ATOM 709 C C . GLN A 1 90 ? 18.547 12.380 -3.865 1.00 51.97 90 GLN A C 1
ATOM 711 O O . GLN A 1 90 ? 19.035 13.503 -3.974 1.00 51.97 90 GLN A O 1
ATOM 716 N N . VAL A 1 91 ? 17.504 12.015 -4.612 1.00 46.88 91 VAL A N 1
ATOM 717 C CA . VAL A 1 91 ? 16.574 13.057 -5.066 1.00 46.88 91 VAL A CA 1
ATOM 718 C C . VAL A 1 91 ? 15.874 13.588 -3.817 1.00 46.88 91 VAL A C 1
ATOM 720 O O . VAL A 1 91 ? 15.103 12.874 -3.179 1.00 46.88 91 VAL A O 1
ATOM 723 N N . ALA A 1 92 ? 16.224 14.809 -3.415 1.00 40.72 92 ALA A N 1
ATOM 724 C CA . ALA A 1 92 ? 15.518 15.546 -2.378 1.00 40.72 92 ALA A CA 1
ATOM 725 C C . ALA A 1 92 ? 14.078 15.793 -2.863 1.00 40.72 92 ALA A C 1
ATOM 727 O O . ALA A 1 92 ? 13.848 16.671 -3.696 1.00 40.72 92 ALA A O 1
ATOM 728 N N . TRP A 1 93 ? 13.150 14.948 -2.412 1.00 46.75 93 TRP A N 1
ATOM 729 C CA . TRP A 1 93 ? 11.709 15.092 -2.624 1.00 46.75 93 TRP A CA 1
ATOM 730 C C . TRP A 1 93 ? 11.142 16.242 -1.790 1.00 46.75 93 TRP A C 1
ATOM 732 O O . TRP A 1 93 ? 11.538 16.359 -0.607 1.00 46.75 93 TRP A O 1
#

InterPro domains:
  IPR008927 6-phosphogluconate dehydrogenase-like, C-terminal domain superfamily [SSF48179] (4-62)
  IPR013328 6-phosphogluconate dehydrogenase, domain 2 [G3DSA:1.10.1040.10] (2-75)
  IPR013752 Ketopantoate reductase, C-terminal domain [PF08546] (15-60)
  IPR050838 2-dehydropantoate 2-reductase-like [PTHR43765] (14-65)

Foldseek 3Di:
DVVCCVVCVVVVPDDDPLQVCLQVLHDDCLCVPLVVVCVVCVVVVHDDPVSVVVSVVSVVSSVVSHDDDPVCVVVCVVVCVVPVPPPPPDPPD